Protein AF-A0A1X1GV85-F1 (afdb_monomer_lite)

Radius of gyration: 18.67 Å; chains: 1; bounding box: 56×20×47 Å

pLDDT: mean 93.15, std 6.88, range [70.19, 98.38]

Foldseek 3Di:
DPVPDDDDPPDDQDPDVPDHGDFDDDDDPQDDPQWHADPNWIWRWDWDDGPVGDIDIDTHTDDPDDDDDDDD

Secondary structure (DSSP, 8-state):
--TT-----S--S-SSTTPPPP------TT-BTTEEEETTEEEEEEEEEETTTEEEEEEEEPPPPPPPPPP-

InterPro domains:
  IPR008454 Collagen-binding surface protein Cna-like, B-type domain [PF05738] (1-60)

Organism: NCBI:txid1077464

Sequence (72 aa):
ANNWTASFEQQPVSATLGGEAHQYTVKEVGEILNNIQVTGKWYGVGYAGSMKEGFTITNKEKTPWAPMIPPT

Structure (mmCIF, N/CA/C/O backbone):
data_AF-A0A1X1GV85-F1
#
_entry.id   AF-A0A1X1GV85-F1
#
loop_
_atom_site.group_PDB
_atom_site.id
_atom_site.type_symbol
_atom_site.label_atom_id
_atom_site.label_alt_id
_atom_site.label_comp_id
_atom_site.label_asym_id
_atom_site.label_entity_id
_atom_site.label_seq_id
_atom_site.pdbx_PDB_ins_code
_atom_site.Cartn_x
_atom_site.Cartn_y
_atom_site.Cartn_z
_atom_site.occupancy
_atom_site.B_iso_or_equiv
_atom_site.auth_seq_id
_atom_site.auth_comp_id
_atom_site.auth_asym_id
_atom_site.auth_atom_id
_atom_site.pdbx_PDB_model_num
ATOM 1 N N . ALA A 1 1 ? -14.168 6.508 -16.219 1.00 76.56 1 ALA A N 1
ATOM 2 C CA . ALA A 1 1 ? -12.919 6.210 -15.487 1.00 7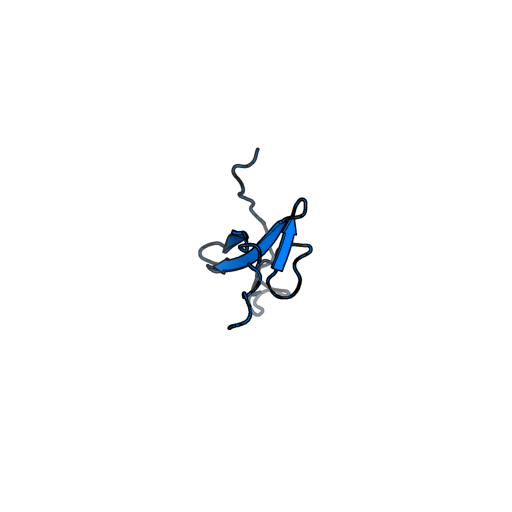6.56 1 ALA A CA 1
ATOM 3 C C . ALA A 1 1 ? -13.018 6.833 -14.100 1.00 76.56 1 ALA A C 1
ATOM 5 O O . ALA A 1 1 ? -13.593 7.905 -13.988 1.00 76.56 1 ALA A O 1
ATOM 6 N N . ASN A 1 2 ? -12.513 6.169 -13.063 1.00 93.19 2 ASN A N 1
ATOM 7 C CA . ASN A 1 2 ? -12.596 6.583 -11.653 1.00 93.19 2 ASN A CA 1
ATOM 8 C C . ASN A 1 2 ? -11.345 7.340 -11.170 1.00 93.19 2 ASN A C 1
ATOM 10 O O . ASN A 1 2 ? -11.040 7.318 -9.987 1.00 93.19 2 ASN A O 1
ATOM 14 N N . ASN A 1 3 ? -10.577 7.950 -12.078 1.00 94.88 3 ASN A N 1
ATOM 15 C CA . ASN A 1 3 ? -9.326 8.651 -11.754 1.00 94.88 3 ASN A CA 1
ATOM 16 C C . ASN A 1 3 ? -8.312 7.816 -10.946 1.00 94.88 3 ASN A C 1
ATOM 18 O O . ASN A 1 3 ? -7.501 8.389 -10.228 1.00 94.88 3 ASN A O 1
ATOM 22 N N . TRP A 1 4 ? -8.345 6.482 -11.071 1.00 94.88 4 TRP A N 1
ATOM 23 C CA . TRP A 1 4 ? -7.476 5.563 -10.323 1.00 94.88 4 TRP A CA 1
ATOM 24 C C . TRP A 1 4 ? -7.599 5.685 -8.796 1.00 94.88 4 TRP A C 1
ATOM 26 O O . TRP A 1 4 ? -6.639 5.440 -8.070 1.00 94.88 4 TRP A O 1
ATOM 36 N N . THR A 1 5 ? -8.794 6.022 -8.300 1.00 96.06 5 THR A N 1
ATOM 37 C CA . THR A 1 5 ? -9.105 6.044 -6.866 1.00 96.06 5 THR A CA 1
ATOM 38 C C . THR A 1 5 ? -10.254 5.094 -6.522 1.00 96.06 5 THR A C 1
ATOM 40 O O . THR A 1 5 ? -11.133 4.807 -7.341 1.00 96.06 5 THR A O 1
ATOM 43 N N . ALA A 1 6 ? -10.232 4.567 -5.298 1.00 95.50 6 ALA A N 1
ATOM 44 C CA . ALA A 1 6 ? -11.269 3.697 -4.754 1.00 95.50 6 ALA A CA 1
ATOM 45 C C . ALA A 1 6 ? -11.353 3.857 -3.229 1.00 95.50 6 ALA A C 1
ATOM 47 O O . ALA A 1 6 ? -10.344 4.144 -2.585 1.00 95.50 6 ALA A O 1
ATOM 48 N N . SER A 1 7 ? -12.543 3.627 -2.671 1.00 94.62 7 SER A N 1
ATOM 49 C CA . SER A 1 7 ? -12.815 3.691 -1.232 1.00 94.62 7 SER A CA 1
ATOM 50 C C . SER A 1 7 ? -13.489 2.406 -0.762 1.00 94.62 7 SER A C 1
ATOM 52 O O . SER A 1 7 ? -14.403 1.907 -1.417 1.00 94.62 7 SER A O 1
ATOM 54 N N . PHE A 1 8 ? -13.060 1.900 0.394 1.00 93.06 8 PHE A N 1
ATOM 55 C CA . PHE A 1 8 ? -13.728 0.815 1.112 1.00 93.06 8 PHE A CA 1
ATOM 56 C C . PHE A 1 8 ? -14.418 1.414 2.335 1.00 93.06 8 PHE A C 1
ATOM 58 O O . PHE A 1 8 ? -13.769 1.773 3.315 1.00 93.06 8 PHE A O 1
ATOM 65 N N . GLU A 1 9 ? -15.734 1.576 2.255 1.00 93.75 9 GLU A N 1
ATOM 66 C CA . GLU A 1 9 ? -16.521 2.217 3.306 1.00 93.75 9 GLU A CA 1
ATOM 67 C C . GLU A 1 9 ? -17.105 1.188 4.278 1.00 93.75 9 GLU A C 1
ATOM 69 O O . GLU A 1 9 ? -17.135 -0.013 3.998 1.00 93.75 9 GLU A O 1
ATOM 74 N N . GLN A 1 10 ? -17.558 1.671 5.440 1.00 95.38 10 GLN A N 1
ATOM 75 C CA . GLN A 1 10 ? -18.284 0.879 6.444 1.00 95.38 10 GLN A CA 1
ATOM 76 C C . GLN A 1 10 ? -17.531 -0.382 6.904 1.00 95.38 10 GLN A C 1
ATOM 78 O O . GLN A 1 10 ? -18.131 -1.407 7.226 1.00 95.38 10 GLN A O 1
ATOM 83 N N . GLN A 1 11 ? -16.199 -0.304 6.947 1.00 94.50 11 GLN A N 1
ATOM 84 C CA . GLN A 1 11 ? -15.371 -1.375 7.488 1.00 94.50 11 GLN A CA 1
ATOM 85 C C . GLN A 1 11 ? -15.557 -1.454 9.012 1.00 94.50 11 GLN A C 1
ATOM 87 O O . GLN A 1 11 ? -15.592 -0.414 9.678 1.00 94.50 11 GLN A O 1
ATOM 92 N N . PRO A 1 12 ? -15.677 -2.660 9.592 1.00 95.50 12 PRO A N 1
ATOM 93 C CA . PRO A 1 12 ? -15.841 -2.806 11.030 1.00 95.50 12 PRO A CA 1
ATOM 94 C C . PRO A 1 12 ? -14.603 -2.289 11.767 1.00 95.50 12 PRO A C 1
ATOM 96 O O . PRO A 1 12 ? -13.470 -2.586 11.385 1.00 95.50 12 PRO A O 1
ATOM 99 N N . VAL A 1 13 ? -14.818 -1.532 12.843 1.00 95.12 13 VAL A N 1
ATOM 100 C CA . VAL A 1 13 ? -13.722 -1.025 13.683 1.00 95.12 13 VAL A CA 1
ATOM 101 C C . VAL A 1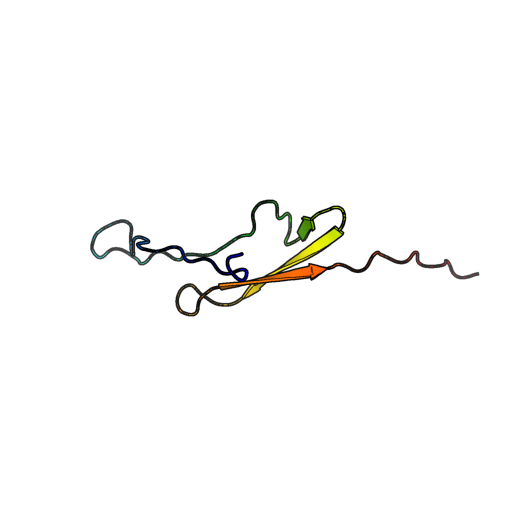 13 ? -13.029 -2.175 14.411 1.00 95.12 13 VAL A C 1
ATOM 103 O O . VAL A 1 13 ? -11.809 -2.182 14.504 1.00 95.12 13 VAL A O 1
ATOM 106 N N . SER A 1 14 ? -13.796 -3.153 14.891 1.00 97.62 14 SER A N 1
ATOM 107 C CA . SER A 1 14 ? -13.310 -4.319 15.628 1.00 97.62 14 SER A CA 1
ATOM 108 C C . SER A 1 14 ? -14.281 -5.496 15.485 1.00 97.62 14 SER A C 1
ATOM 110 O O . SER A 1 14 ? -15.425 -5.328 15.054 1.00 97.62 14 SER A O 1
ATOM 112 N N . ALA A 1 15 ? -13.832 -6.702 15.841 1.00 96.75 15 ALA A N 1
ATOM 113 C CA . ALA A 1 15 ? -14.646 -7.919 15.763 1.00 96.75 15 ALA A CA 1
ATOM 114 C C . ALA A 1 15 ? -15.766 -7.979 16.820 1.00 96.75 15 ALA A C 1
ATOM 116 O O . ALA A 1 15 ? -16.791 -8.624 16.610 1.00 96.75 15 ALA A O 1
ATOM 117 N N . THR A 1 16 ? -15.575 -7.312 17.959 1.00 97.12 16 THR A N 1
ATOM 118 C CA . THR A 1 16 ? -16.524 -7.267 19.080 1.00 97.12 16 THR A CA 1
ATOM 119 C C . THR A 1 16 ? -16.641 -5.847 19.616 1.00 97.12 16 THR A C 1
ATOM 121 O O . THR A 1 16 ? -15.665 -5.098 19.598 1.00 97.12 16 THR A O 1
ATOM 124 N N . LEU A 1 17 ? -17.804 -5.478 20.163 1.00 95.88 17 LEU A N 1
ATOM 125 C CA . LEU A 1 17 ? -18.014 -4.151 20.752 1.00 95.88 17 LEU A CA 1
ATOM 126 C C . LEU A 1 17 ? -16.971 -3.862 21.849 1.00 95.88 17 LEU A C 1
ATOM 128 O O . LEU A 1 17 ? -16.894 -4.590 22.834 1.00 95.88 17 LEU A O 1
ATOM 132 N N . GLY A 1 18 ? -16.171 -2.807 21.660 1.00 94.75 18 GLY A N 1
ATOM 133 C CA . GLY A 1 18 ? -15.095 -2.418 22.582 1.00 94.75 18 GLY A CA 1
ATOM 134 C C . GLY A 1 18 ? -13.801 -3.238 22.478 1.00 94.75 18 GLY A C 1
ATOM 135 O O . GLY A 1 18 ? -12.908 -3.039 23.293 1.00 94.75 18 GLY A O 1
ATOM 136 N N . GLY A 1 19 ? -13.694 -4.154 21.509 1.00 97.38 19 GLY A N 1
ATOM 137 C CA . GLY A 1 19 ? -12.463 -4.903 21.238 1.00 97.38 19 GLY A CA 1
ATOM 138 C C . GLY A 1 19 ? -11.400 -4.089 20.491 1.00 97.38 19 GLY A C 1
ATOM 139 O O . GLY A 1 19 ? -11.663 -2.976 20.034 1.00 97.38 19 GLY A O 1
ATOM 140 N N . GLU A 1 20 ? -10.218 -4.688 20.333 1.00 97.94 20 GLU A N 1
ATOM 141 C CA . GLU A 1 20 ? -9.075 -4.108 19.615 1.00 97.94 20 GLU A CA 1
ATOM 142 C C . GLU A 1 20 ? -9.431 -3.671 18.188 1.00 97.94 20 GLU A C 1
ATOM 144 O O . GLU A 1 20 ? -10.158 -4.364 17.468 1.00 97.94 20 GLU A O 1
ATOM 149 N N . ALA A 1 21 ? -8.883 -2.528 17.770 1.00 96.38 21 ALA A N 1
ATOM 150 C CA . ALA A 1 21 ? -9.125 -1.984 16.442 1.00 96.38 21 ALA A CA 1
ATOM 151 C C . ALA A 1 21 ? -8.449 -2.832 15.352 1.00 96.38 21 ALA A C 1
ATOM 153 O O . ALA A 1 21 ? -7.293 -3.240 15.474 1.00 96.38 21 ALA A O 1
ATOM 154 N N . HIS A 1 22 ? -9.163 -3.074 14.255 1.00 96.44 22 HIS A N 1
ATOM 155 C CA . HIS A 1 22 ? -8.614 -3.740 13.084 1.00 96.44 22 HIS A CA 1
ATOM 156 C C . HIS A 1 22 ? -7.584 -2.860 12.380 1.00 96.44 22 HIS A C 1
ATOM 158 O O . HIS A 1 22 ? -7.810 -1.678 12.125 1.00 96.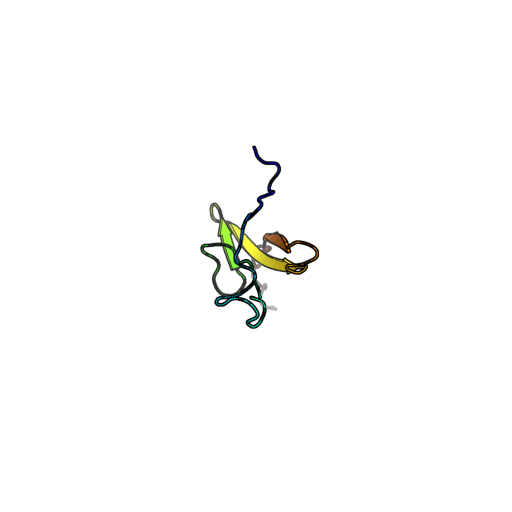44 22 HIS A O 1
ATOM 164 N N . GLN A 1 23 ? -6.485 -3.491 11.978 1.00 95.88 23 GLN A N 1
ATOM 165 C CA . GLN A 1 23 ? -5.466 -2.874 11.145 1.00 95.88 23 GLN A CA 1
ATOM 166 C C . GLN A 1 23 ? -5.694 -3.291 9.695 1.00 95.88 23 GLN A C 1
ATOM 168 O O . GLN A 1 23 ? -5.458 -4.441 9.323 1.00 95.88 23 GLN A O 1
ATOM 173 N N . TYR A 1 24 ? -6.154 -2.349 8.878 1.00 96.56 24 TYR A N 1
ATOM 174 C CA . TYR A 1 24 ? -6.360 -2.574 7.451 1.00 96.56 24 TYR A CA 1
ATOM 175 C C . TYR A 1 24 ? -5.107 -2.226 6.653 1.00 96.56 24 TYR A C 1
ATOM 177 O O . TYR A 1 24 ? -4.418 -1.247 6.939 1.00 96.56 24 TYR A O 1
ATOM 185 N N . THR A 1 25 ? -4.843 -3.016 5.619 1.00 96.62 25 THR A N 1
ATOM 186 C CA . THR A 1 25 ? -3.812 -2.783 4.605 1.00 96.62 25 THR A CA 1
ATOM 187 C C . THR A 1 25 ? -4.405 -3.050 3.225 1.00 96.62 25 THR A C 1
ATOM 189 O O . THR A 1 25 ? -5.509 -3.584 3.101 1.00 96.62 25 THR A O 1
ATOM 192 N N . VAL A 1 26 ? -3.682 -2.675 2.175 1.00 96.75 26 VAL A N 1
ATOM 193 C CA . VAL A 1 26 ? -4.058 -2.971 0.790 1.00 96.75 26 VAL A CA 1
ATOM 194 C C . VAL A 1 26 ? -2.952 -3.766 0.114 1.00 96.75 26 VAL A C 1
ATOM 196 O O . VAL A 1 26 ? -1.778 -3.626 0.457 1.00 96.75 26 VAL A O 1
ATOM 199 N N . LYS A 1 27 ? -3.336 -4.597 -0.855 1.00 96.44 27 LYS A N 1
ATOM 200 C CA . LYS A 1 27 ? -2.413 -5.303 -1.740 1.00 96.44 27 LYS A CA 1
ATOM 201 C C . LYS A 1 27 ? -3.013 -5.396 -3.139 1.00 96.44 27 LYS A C 1
ATOM 203 O O . LYS A 1 27 ? -4.198 -5.681 -3.294 1.00 96.44 27 LYS A O 1
ATOM 208 N N . GLU A 1 28 ? -2.189 -5.167 -4.146 1.00 96.81 28 GLU A N 1
ATOM 209 C CA . GLU A 1 28 ? -2.521 -5.322 -5.551 1.00 96.81 28 GLU A CA 1
ATOM 210 C C . GLU A 1 28 ? -2.670 -6.809 -5.902 1.00 96.81 28 GLU A C 1
ATOM 212 O O . GLU A 1 28 ? -1.822 -7.656 -5.596 1.00 96.81 28 GLU A O 1
ATOM 217 N N . VAL A 1 29 ? -3.796 -7.148 -6.525 1.00 96.75 29 VAL A N 1
ATOM 218 C CA . VAL A 1 29 ? -4.115 -8.527 -6.903 1.00 96.75 29 VAL A CA 1
ATOM 219 C C . VAL A 1 29 ? -3.227 -8.958 -8.070 1.00 96.75 29 VAL A C 1
ATOM 221 O O . VAL A 1 29 ? -3.098 -8.244 -9.058 1.00 96.75 29 VAL A O 1
ATOM 224 N N . GLY A 1 30 ? -2.639 -10.153 -7.970 1.00 96.25 30 GLY A N 1
ATOM 225 C CA . GLY A 1 30 ? -1.721 -10.691 -8.982 1.00 96.25 30 GLY A CA 1
ATOM 226 C C . GLY A 1 30 ? -0.254 -10.311 -8.766 1.00 96.25 30 GLY A C 1
ATOM 227 O O . GLY A 1 30 ? 0.610 -10.792 -9.496 1.00 96.25 30 GLY A O 1
ATOM 228 N N . GLU A 1 31 ? 0.049 -9.505 -7.748 1.00 97.31 31 GLU A N 1
ATOM 229 C CA . GLU A 1 31 ? 1.424 -9.195 -7.373 1.00 97.31 31 GLU A CA 1
ATOM 230 C C . GLU A 1 31 ? 2.140 -10.402 -6.734 1.00 97.31 31 GLU A C 1
ATOM 232 O O . GLU A 1 31 ? 1.631 -11.052 -5.811 1.00 97.31 31 GLU A O 1
ATOM 237 N N . ILE A 1 32 ? 3.376 -10.644 -7.179 1.00 95.88 32 ILE A N 1
ATOM 238 C CA . ILE A 1 32 ? 4.320 -11.616 -6.627 1.00 95.88 32 ILE A CA 1
ATOM 239 C C . ILE A 1 32 ? 5.613 -10.884 -6.245 1.00 95.88 32 ILE A C 1
ATOM 241 O O . ILE A 1 32 ? 6.284 -10.300 -7.094 1.00 95.88 32 ILE A O 1
ATOM 245 N N . LEU A 1 33 ? 5.993 -10.945 -4.964 1.00 95.62 33 LEU A N 1
ATOM 246 C CA . LEU A 1 33 ? 7.232 -10.354 -4.431 1.00 95.62 33 LEU A CA 1
ATOM 247 C C . LEU A 1 33 ? 7.415 -8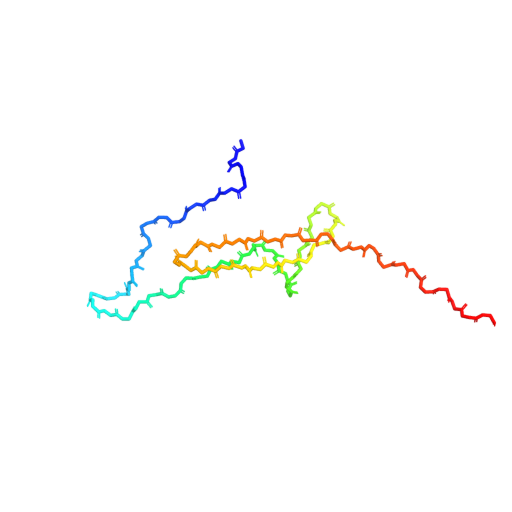.863 -4.792 1.00 95.62 33 LEU A C 1
ATOM 249 O O . LEU A 1 33 ? 8.492 -8.477 -5.244 1.00 95.62 33 LEU A O 1
ATOM 253 N N . ASN A 1 34 ? 6.388 -8.023 -4.619 1.00 96.88 34 ASN A N 1
AT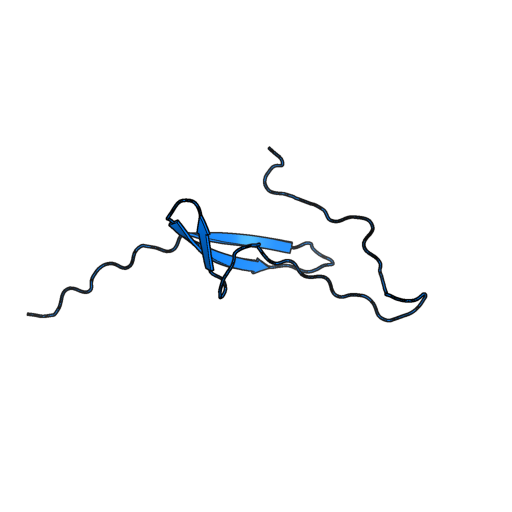OM 254 C CA . ASN A 1 34 ? 6.387 -6.605 -5.013 1.00 96.88 34 ASN A CA 1
ATOM 255 C C . ASN A 1 34 ? 6.583 -6.384 -6.521 1.00 96.88 34 ASN A C 1
ATOM 257 O O . ASN A 1 34 ? 7.157 -5.380 -6.943 1.00 96.88 34 ASN A O 1
ATOM 261 N N . ASN A 1 35 ? 6.146 -7.336 -7.350 1.00 96.56 35 ASN A N 1
ATOM 262 C CA . ASN A 1 35 ? 6.164 -7.224 -8.804 1.00 96.56 35 ASN A CA 1
ATOM 263 C C . ASN A 1 35 ? 4.839 -7.661 -9.410 1.00 96.56 35 ASN A C 1
ATOM 265 O O . ASN A 1 35 ? 4.252 -8.649 -8.980 1.00 96.56 35 ASN A O 1
ATOM 269 N N . ILE A 1 36 ? 4.426 -6.985 -10.474 1.00 97.25 36 ILE A N 1
ATOM 270 C CA . ILE A 1 36 ? 3.259 -7.365 -11.266 1.00 97.25 36 ILE A CA 1
ATOM 271 C C . ILE A 1 36 ? 3.577 -7.255 -12.755 1.00 97.25 36 ILE A C 1
ATOM 273 O O . ILE A 1 36 ? 4.331 -6.373 -13.179 1.00 97.25 36 ILE A O 1
ATOM 277 N N . GLN A 1 37 ? 3.017 -8.169 -13.549 1.00 96.25 37 GLN A N 1
ATOM 278 C CA . GLN A 1 37 ? 3.076 -8.096 -15.002 1.00 96.25 37 GLN A CA 1
ATOM 279 C C . GLN A 1 37 ? 1.742 -7.581 -15.541 1.00 96.25 37 GLN A C 1
ATOM 281 O O . GLN A 1 37 ? 0.702 -8.201 -15.335 1.00 96.25 37 GLN A O 1
ATOM 286 N N . VAL A 1 38 ? 1.779 -6.463 -16.261 1.00 94.12 38 VAL A N 1
ATOM 287 C CA . VAL A 1 38 ? 0.604 -5.854 -16.893 1.00 94.12 38 VAL A CA 1
ATOM 288 C C . VAL A 1 38 ? 0.904 -5.700 -18.378 1.00 94.12 38 VAL A C 1
ATOM 290 O O . VAL A 1 38 ? 1.865 -5.033 -18.756 1.00 94.12 38 VAL A O 1
ATOM 293 N N . THR A 1 39 ? 0.118 -6.361 -19.231 1.00 93.75 39 THR A N 1
ATOM 294 C CA . THR A 1 39 ? 0.250 -6.285 -20.702 1.00 93.75 39 THR A CA 1
ATOM 295 C C . THR A 1 39 ? 1.688 -6.548 -21.187 1.00 93.75 39 THR A C 1
ATOM 297 O O . THR A 1 39 ? 2.244 -5.822 -22.006 1.00 93.75 39 THR A O 1
ATOM 300 N N . GLY A 1 40 ? 2.331 -7.582 -20.632 1.00 91.75 40 GLY A N 1
ATOM 301 C CA . GLY A 1 40 ? 3.691 -7.999 -21.001 1.00 91.75 40 GLY A CA 1
ATOM 302 C C . GLY A 1 40 ? 4.828 -7.164 -20.397 1.00 91.75 40 GLY A C 1
ATOM 303 O O . GLY A 1 40 ? 5.989 -7.541 -20.542 1.00 91.75 40 GLY A O 1
ATOM 304 N N . LYS A 1 41 ? 4.524 -6.082 -19.674 1.00 93.56 41 LYS A N 1
ATOM 305 C CA . LYS A 1 41 ? 5.508 -5.237 -18.988 1.00 93.56 41 LYS A CA 1
ATOM 306 C C . LYS A 1 41 ? 5.552 -5.534 -17.496 1.00 93.56 41 LYS A C 1
ATOM 308 O O . LYS A 1 41 ? 4.524 -5.812 -16.884 1.00 93.56 41 LYS A O 1
ATOM 313 N N . TRP A 1 42 ? 6.745 -5.455 -16.915 1.00 95.25 42 TRP A N 1
ATOM 314 C CA . TRP A 1 42 ? 6.959 -5.661 -15.485 1.00 95.25 42 TRP A CA 1
ATOM 315 C C . TRP A 1 42 ? 6.967 -4.338 -14.733 1.00 95.25 42 TRP A C 1
ATOM 317 O O . TRP A 1 42 ? 7.626 -3.388 -15.151 1.00 95.25 42 TRP A O 1
ATOM 327 N N . TYR A 1 43 ? 6.301 -4.312 -13.585 1.00 97.31 43 TYR A N 1
ATOM 328 C CA . TYR A 1 43 ? 6.261 -3.170 -12.682 1.00 97.31 43 TYR A CA 1
ATOM 329 C C . TYR A 1 43 ? 6.674 -3.612 -11.284 1.00 97.31 43 TYR A C 1
ATOM 331 O O . TYR A 1 43 ? 6.252 -4.669 -10.820 1.00 97.31 43 TYR A O 1
ATOM 339 N N . GLY A 1 44 ? 7.493 -2.802 -10.617 1.00 97.56 44 GLY A N 1
ATOM 340 C CA . GLY A 1 44 ? 7.659 -2.885 -9.172 1.00 97.56 44 GLY A CA 1
ATOM 341 C C . GLY A 1 44 ? 6.476 -2.209 -8.487 1.00 97.56 44 GLY A C 1
ATOM 342 O O . GLY A 1 44 ? 6.141 -1.079 -8.848 1.00 97.56 44 GLY A O 1
ATOM 343 N N . VAL A 1 45 ? 5.864 -2.893 -7.526 1.00 98.38 45 VAL A N 1
ATOM 344 C CA . VAL A 1 45 ? 4.716 -2.401 -6.756 1.00 98.38 45 VAL A CA 1
ATOM 345 C C . VAL A 1 45 ? 5.204 -1.846 -5.423 1.00 98.38 45 VAL A C 1
ATOM 347 O O . VAL A 1 45 ? 6.001 -2.477 -4.730 1.00 98.38 45 VAL A O 1
ATOM 350 N N . GLY A 1 46 ? 4.754 -0.643 -5.078 1.00 98.00 46 GLY A N 1
ATOM 351 C CA . GLY A 1 46 ? 5.053 0.017 -3.813 1.00 98.00 46 GLY A CA 1
ATOM 352 C C . GLY A 1 46 ? 3.784 0.502 -3.125 1.00 98.00 46 GLY A C 1
ATOM 353 O O . GLY A 1 46 ? 2.857 0.960 -3.789 1.00 98.00 46 GLY A O 1
ATOM 354 N N . TYR A 1 47 ? 3.779 0.442 -1.795 1.00 97.94 47 TYR A N 1
ATOM 355 C CA . TYR A 1 47 ? 2.672 0.876 -0.947 1.00 97.94 47 TYR A CA 1
ATOM 356 C C . TYR A 1 47 ? 3.156 1.948 0.021 1.00 97.94 47 TYR A C 1
ATOM 358 O O . TYR A 1 47 ? 4.184 1.778 0.678 1.00 97.94 47 TYR A O 1
ATOM 366 N N . ALA A 1 48 ? 2.408 3.039 0.117 1.00 97.88 48 ALA A N 1
ATOM 367 C CA . ALA A 1 48 ? 2.658 4.115 1.065 1.00 97.88 48 ALA A CA 1
ATOM 368 C C . ALA A 1 48 ? 1.358 4.538 1.756 1.00 97.88 48 ALA A C 1
ATOM 370 O O . ALA A 1 48 ? 0.265 4.280 1.248 1.00 97.88 48 ALA A O 1
ATOM 371 N N . GLY A 1 49 ? 1.494 5.223 2.891 1.00 97.38 49 GLY A N 1
ATOM 372 C CA . GLY A 1 49 ? 0.372 5.723 3.680 1.00 97.38 49 GLY A CA 1
ATOM 373 C C . GLY A 1 49 ? -0.113 4.739 4.744 1.00 97.38 49 GLY A C 1
ATOM 374 O O . GLY A 1 49 ? 0.601 3.817 5.145 1.00 97.38 49 GLY A O 1
ATOM 375 N N . SER A 1 50 ? -1.321 4.975 5.243 1.00 95.19 50 SER A N 1
ATOM 376 C CA . SER A 1 50 ? -1.885 4.277 6.399 1.00 95.19 50 SER A CA 1
ATOM 377 C C . SER A 1 50 ? -3.411 4.236 6.328 1.00 95.19 50 SER A C 1
ATOM 379 O O . SER A 1 50 ? -4.027 4.990 5.581 1.00 95.19 50 SER A O 1
ATOM 381 N N . MET A 1 51 ? -4.061 3.420 7.164 1.00 91.06 51 MET A N 1
ATOM 382 C CA . MET A 1 51 ? -5.532 3.396 7.235 1.00 91.06 51 MET A CA 1
ATOM 383 C C . MET A 1 51 ? -6.151 4.748 7.640 1.00 91.06 51 MET A C 1
ATOM 385 O O . MET A 1 51 ? -7.323 4.989 7.374 1.00 91.06 51 MET A O 1
ATOM 389 N N . LYS A 1 52 ? -5.370 5.623 8.292 1.00 90.31 52 LYS A N 1
ATOM 390 C CA . LYS A 1 52 ? -5.805 6.960 8.716 1.00 90.31 52 LYS A CA 1
ATOM 391 C C . LYS A 1 52 ? -5.650 7.995 7.601 1.00 90.31 52 LYS A C 1
ATOM 393 O O . LYS A 1 52 ? -6.498 8.867 7.461 1.00 90.31 52 LYS A O 1
ATOM 398 N N . GLU A 1 53 ? -4.553 7.923 6.853 1.00 94.81 53 GLU A N 1
ATOM 399 C CA . GLU A 1 53 ? -4.185 8.916 5.830 1.00 94.81 53 GLU A CA 1
ATOM 400 C C . GLU A 1 53 ? -4.622 8.502 4.417 1.00 94.81 53 GLU A C 1
ATOM 402 O O . GLU A 1 53 ? -4.622 9.324 3.504 1.00 94.81 53 GLU A O 1
ATOM 407 N N . GLY A 1 54 ? -5.012 7.239 4.241 1.00 96.12 54 GLY A N 1
ATOM 408 C CA . GLY A 1 54 ? -5.218 6.603 2.947 1.00 96.12 54 GLY A CA 1
ATOM 409 C C . GLY A 1 54 ? -3.960 5.886 2.457 1.00 96.12 54 GLY A C 1
ATOM 410 O O . GLY A 1 54 ? -2.849 6.124 2.937 1.00 96.12 54 GLY A O 1
ATOM 411 N N . PHE A 1 55 ? -4.146 4.988 1.490 1.00 98.12 55 PHE A N 1
ATOM 412 C CA . PHE A 1 55 ? -3.058 4.251 0.854 1.00 98.12 55 PHE A CA 1
ATOM 413 C C . PHE A 1 55 ? -2.826 4.741 -0.573 1.00 98.12 55 PHE A C 1
ATOM 415 O O . PHE A 1 55 ? -3.773 4.910 -1.339 1.00 98.12 55 PHE A O 1
ATOM 422 N N . THR A 1 56 ? -1.555 4.878 -0.941 1.00 98.25 56 THR A N 1
ATOM 423 C CA . THR A 1 56 ? -1.117 5.125 -2.318 1.00 98.25 56 THR A CA 1
ATOM 424 C C . THR A 1 56 ? -0.359 3.905 -2.819 1.00 98.25 56 THR A C 1
ATOM 426 O O . THR A 1 56 ? 0.652 3.519 -2.229 1.00 98.25 56 THR A O 1
ATOM 429 N N . ILE A 1 57 ? -0.832 3.319 -3.921 1.00 98.12 57 ILE A N 1
ATOM 430 C CA . ILE A 1 57 ? -0.150 2.233 -4.631 1.00 98.12 57 ILE A CA 1
ATOM 431 C C . ILE A 1 57 ? 0.591 2.831 -5.829 1.00 98.12 57 ILE A C 1
ATOM 433 O O . ILE A 1 57 ? 0.034 3.640 -6.569 1.00 98.12 57 ILE A O 1
ATOM 437 N N . THR A 1 58 ? 1.863 2.475 -5.999 1.00 98.06 58 THR A N 1
ATOM 438 C CA . THR A 1 58 ? 2.703 2.935 -7.113 1.00 98.06 58 THR A CA 1
ATOM 439 C C . THR A 1 58 ? 3.234 1.749 -7.901 1.00 98.06 58 THR A C 1
ATOM 441 O O . THR A 1 58 ? 3.936 0.906 -7.348 1.00 98.06 58 THR A O 1
ATOM 444 N N . ASN A 1 59 ? 2.995 1.748 -9.211 1.00 97.69 59 ASN A N 1
ATOM 445 C CA . ASN A 1 59 ? 3.517 0.754 -10.143 1.00 97.69 59 ASN A CA 1
ATOM 446 C C . ASN A 1 59 ? 4.606 1.408 -10.989 1.00 97.69 59 ASN A C 1
ATOM 448 O O . ASN A 1 59 ? 4.324 2.188 -11.899 1.00 97.69 59 ASN A O 1
ATOM 452 N N . LYS A 1 60 ? 5.871 1.105 -10.693 1.00 97.00 60 LYS A N 1
ATOM 453 C CA . LYS A 1 60 ? 7.013 1.652 -11.432 1.00 97.00 60 LYS A CA 1
ATOM 454 C C . LYS A 1 60 ? 7.493 0.645 -12.467 1.00 97.00 60 LYS A C 1
ATOM 456 O O . LYS A 1 60 ? 7.959 -0.429 -12.093 1.00 97.00 60 LYS A O 1
ATOM 461 N N . GLU A 1 61 ? 7.394 0.993 -13.751 1.00 95.69 61 GLU A N 1
ATOM 462 C CA . GLU A 1 61 ? 7.857 0.125 -14.841 1.00 95.69 61 GLU A CA 1
ATOM 463 C C . GLU A 1 61 ? 9.335 -0.218 -14.635 1.00 95.69 61 GLU A C 1
ATOM 465 O O . GLU A 1 61 ? 10.171 0.658 -14.388 1.00 95.69 61 GLU A O 1
ATOM 470 N N . LYS A 1 62 ? 9.656 -1.508 -14.701 1.00 92.69 62 LYS A N 1
ATOM 471 C CA . LYS A 1 62 ? 11.029 -1.988 -14.646 1.00 92.69 62 LYS A CA 1
ATOM 472 C C . LYS A 1 62 ? 11.665 -1.806 -16.012 1.00 92.69 62 LYS A C 1
ATOM 474 O O . LYS A 1 62 ? 11.110 -2.216 -17.028 1.00 92.69 62 LYS A O 1
ATOM 479 N N . THR A 1 63 ? 12.861 -1.230 -16.028 1.00 82.38 63 THR A N 1
ATOM 480 C CA . THR A 1 63 ? 13.655 -1.167 -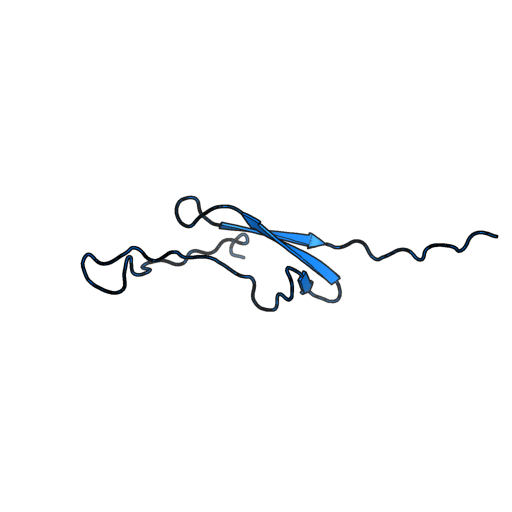17.252 1.00 82.38 63 THR A CA 1
ATOM 481 C C . THR A 1 63 ? 14.025 -2.587 -17.679 1.00 82.38 63 THR A C 1
ATOM 483 O O . THR A 1 63 ? 14.464 -3.367 -16.823 1.00 82.38 63 THR A O 1
ATOM 486 N N . PRO A 1 64 ? 13.888 -2.934 -18.970 1.00 73.44 64 PRO A N 1
ATOM 487 C CA . PRO A 1 64 ? 14.437 -4.172 -19.499 1.00 73.44 64 PRO A CA 1
ATOM 488 C C . PRO A 1 64 ? 15.912 -4.271 -19.116 1.00 73.44 64 PRO A C 1
ATOM 490 O O . PRO A 1 64 ? 16.648 -3.287 -19.215 1.00 73.44 64 PRO A O 1
ATOM 493 N N . TRP A 1 65 ? 16.344 -5.438 -18.645 1.00 70.19 65 TRP A N 1
ATOM 494 C CA . TRP A 1 65 ? 17.761 -5.657 -18.389 1.00 70.19 65 TRP A CA 1
ATOM 495 C C . TRP A 1 65 ? 18.510 -5.594 -19.724 1.00 70.19 65 TRP A C 1
ATOM 497 O O . TRP A 1 65 ? 18.194 -6.345 -20.648 1.00 70.19 65 TRP A O 1
ATOM 507 N N . ALA A 1 66 ? 19.472 -4.678 -19.839 1.00 74.44 66 ALA A N 1
ATOM 508 C CA . ALA A 1 66 ? 20.379 -4.653 -20.976 1.00 74.44 66 ALA A CA 1
ATOM 509 C C . ALA A 1 66 ? 21.439 -5.750 -20.780 1.00 74.44 66 ALA A C 1
ATOM 511 O O . ALA A 1 66 ? 22.003 -5.834 -19.685 1.00 74.44 66 ALA A O 1
ATOM 512 N N . PRO A 1 67 ? 21.740 -6.568 -21.805 1.00 79.06 67 PRO A N 1
ATOM 513 C CA . PRO A 1 67 ? 22.831 -7.525 -21.731 1.00 79.06 67 PRO A CA 1
ATOM 514 C C . PRO A 1 67 ? 24.134 -6.836 -21.344 1.00 79.06 67 PRO A C 1
ATOM 516 O O . PRO A 1 67 ? 24.545 -5.874 -21.993 1.00 79.06 67 PRO A O 1
ATOM 519 N N . MET A 1 68 ? 24.801 -7.333 -20.302 1.00 80.69 68 MET A N 1
ATOM 520 C CA . MET A 1 68 ? 26.190 -6.954 -20.063 1.00 80.69 68 MET A CA 1
ATOM 521 C C . MET A 1 68 ? 27.031 -7.488 -21.223 1.00 80.69 68 MET A C 1
ATOM 523 O O . MET A 1 68 ? 27.049 -8.691 -21.479 1.00 80.69 68 MET A O 1
ATOM 527 N N . ILE A 1 69 ? 27.713 -6.590 -21.931 1.00 82.69 69 ILE A N 1
ATOM 528 C CA . ILE A 1 69 ? 28.693 -6.968 -22.948 1.00 82.69 69 ILE A CA 1
ATOM 529 C C . ILE A 1 69 ? 29.915 -7.530 -22.197 1.00 82.69 69 ILE A C 1
ATOM 531 O O . ILE A 1 69 ? 30.448 -6.821 -21.339 1.00 82.69 69 ILE A O 1
ATOM 535 N N . PRO A 1 70 ? 30.344 -8.783 -22.444 1.00 82.38 70 PRO A N 1
ATOM 536 C CA . PRO A 1 70 ? 31.542 -9.322 -21.806 1.00 82.38 70 PRO A CA 1
ATOM 537 C C . PRO A 1 70 ? 32.780 -8.498 -22.212 1.00 82.38 70 PRO A C 1
ATOM 539 O O . PRO A 1 70 ? 32.860 -8.070 -23.366 1.00 82.38 70 PRO A O 1
ATOM 542 N N . PRO A 1 71 ? 33.737 -8.252 -21.297 1.00 75.81 71 PRO A N 1
ATOM 543 C CA . PRO A 1 71 ? 34.988 -7.580 -21.643 1.00 75.81 71 PRO A CA 1
ATOM 544 C C . PRO A 1 71 ? 35.802 -8.435 -22.630 1.00 75.81 71 PRO A C 1
ATOM 546 O O . PRO A 1 71 ? 35.857 -9.656 -22.479 1.00 75.81 71 PRO A O 1
ATOM 549 N N . THR A 1 72 ? 36.398 -7.787 -23.637 1.00 78.81 72 THR A N 1
ATOM 550 C CA . THR A 1 72 ? 37.319 -8.384 -24.628 1.00 78.81 72 THR A CA 1
ATOM 551 C C . THR A 1 72 ? 38.724 -8.555 -24.086 1.00 78.81 72 THR A C 1
ATOM 553 O O . THR A 1 72 ? 39.190 -7.596 -23.427 1.00 78.81 72 THR A O 1
#